Protein AF-A0A485CG92-F1 (afdb_monomer)

Foldseek 3Di:
DDWDKDKDWAADQLVLVQVQCVVVVHDGDDSVRSVVVRVQFPTKMFIDTPNDTDGIDTHHPDPPD

pLDDT: mean 86.18, std 13.63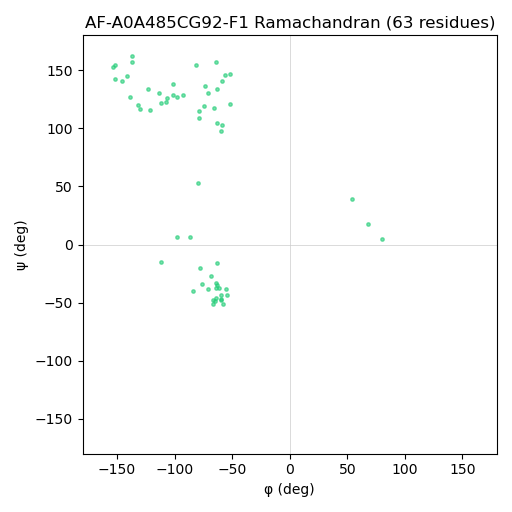, range [38.97, 94.94]

Solvent-accessible surface area (backbone atoms only — not comparable to full-atom values): 3966 Å² total; per-residue (Å²): 131,82,84,64,73,45,80,43,87,39,62,61,58,39,66,59,50,34,51,52,26,49,79,68,74,40,82,74,56,59,56,72,58,36,59,65,47,53,84,65,36,79,42,25,29,25,29,33,42,93,92,37,80,78,46,75,49,76,44,60,82,70,80,78,124

Structure (mmCIF, N/CA/C/O backbone):
data_AF-A0A485CG92-F1
#
_entry.id   AF-A0A485CG92-F1
#
loop_
_atom_site.group_PDB
_atom_site.id
_atom_site.type_symbol
_atom_site.label_atom_id
_atom_site.label_alt_id
_atom_site.label_comp_id
_atom_site.label_asym_id
_atom_site.label_entity_id
_atom_site.label_seq_id
_atom_site.pdbx_PDB_ins_code
_atom_site.Cartn_x
_atom_site.Cartn_y
_atom_site.Cartn_z
_atom_site.occupancy
_atom_site.B_iso_or_equiv
_atom_site.auth_seq_id
_atom_site.auth_comp_id
_atom_site.auth_asym_id
_atom_site.auth_atom_id
_atom_site.pdbx_PDB_model_num
ATOM 1 N N . MET A 1 1 ? -23.738 2.240 13.580 1.00 49.50 1 MET A N 1
ATOM 2 C CA . MET A 1 1 ? -22.312 2.270 13.971 1.00 49.50 1 MET A CA 1
ATOM 3 C C . MET A 1 1 ? -21.573 3.073 12.920 1.00 49.50 1 MET A C 1
ATOM 5 O O . MET A 1 1 ? -21.728 2.770 11.745 1.00 49.50 1 MET A O 1
ATOM 9 N N . LEU A 1 2 ? -20.875 4.137 13.312 1.00 64.31 2 LEU A N 1
ATOM 10 C CA . LEU A 1 2 ? -20.023 4.888 12.389 1.00 64.31 2 LEU A CA 1
ATOM 11 C C . LEU A 1 2 ? -18.805 4.012 12.072 1.00 64.31 2 LEU A C 1
ATOM 13 O O . LEU A 1 2 ? -18.209 3.461 12.993 1.00 64.31 2 LEU A O 1
ATOM 17 N N . ALA A 1 3 ? -18.474 3.835 10.793 1.00 69.62 3 ALA A N 1
ATOM 18 C CA . ALA A 1 3 ? -17.262 3.123 10.407 1.00 69.62 3 ALA A CA 1
ATOM 19 C C . ALA A 1 3 ? -16.045 3.937 10.873 1.00 69.62 3 ALA A C 1
ATOM 21 O O . ALA A 1 3 ? -15.872 5.084 10.458 1.00 69.62 3 ALA A O 1
ATOM 22 N N . THR A 1 4 ? -15.234 3.367 11.763 1.00 87.81 4 THR A N 1
ATOM 23 C CA . THR A 1 4 ? -13.980 3.987 12.195 1.00 87.81 4 THR A CA 1
ATOM 24 C C . THR A 1 4 ? -12.934 3.749 11.117 1.00 87.81 4 THR A C 1
ATOM 26 O O . THR A 1 4 ? -12.554 2.610 10.853 1.00 87.81 4 THR A O 1
ATOM 29 N N . TYR A 1 5 ? -12.486 4.832 10.489 1.00 91.44 5 TYR A N 1
ATOM 30 C CA . TYR A 1 5 ? -11.377 4.807 9.545 1.00 91.44 5 TYR A CA 1
ATOM 31 C C . TYR A 1 5 ? -10.098 5.234 10.258 1.00 91.44 5 TYR A C 1
ATOM 33 O O . TYR A 1 5 ? -10.053 6.312 10.854 1.00 91.44 5 TYR A O 1
ATOM 41 N N . THR A 1 6 ? -9.061 4.408 10.161 1.00 92.75 6 THR A N 1
ATOM 42 C CA . THR A 1 6 ? -7.730 4.699 10.700 1.00 92.75 6 THR A CA 1
ATOM 43 C C . THR A 1 6 ? -6.789 5.014 9.550 1.00 92.75 6 THR A C 1
ATOM 45 O O . THR A 1 6 ? -6.654 4.226 8.614 1.00 92.75 6 THR A O 1
ATOM 48 N N . PHE A 1 7 ? -6.126 6.164 9.622 1.00 92.50 7 PHE A N 1
ATOM 49 C CA . PHE A 1 7 ? -5.081 6.542 8.679 1.00 92.50 7 PHE A CA 1
ATOM 50 C C . PHE A 1 7 ? -3.728 6.120 9.233 1.00 92.50 7 PHE A C 1
ATOM 52 O O . PHE A 1 7 ? -3.389 6.453 10.368 1.00 92.50 7 PHE A O 1
ATOM 59 N N . VAL A 1 8 ? -2.954 5.404 8.424 1.00 93.50 8 VAL A N 1
ATOM 60 C CA . VAL A 1 8 ? -1.614 4.960 8.792 1.00 93.50 8 VAL A CA 1
ATOM 61 C C . VAL A 1 8 ? -0.618 5.522 7.784 1.00 93.50 8 VAL A C 1
ATOM 63 O O . VAL A 1 8 ? -0.664 5.185 6.602 1.00 93.50 8 VAL A O 1
ATOM 66 N N . GLU A 1 9 ? 0.286 6.388 8.244 1.00 92.25 9 GLU A N 1
ATOM 67 C CA . GLU A 1 9 ? 1.303 7.077 7.428 1.00 92.25 9 GLU A CA 1
ATOM 68 C C . GLU A 1 9 ? 2.514 6.181 7.123 1.00 92.25 9 GLU A C 1
ATOM 70 O O . GLU A 1 9 ? 3.672 6.502 7.388 1.00 92.25 9 GLU A O 1
ATOM 75 N N . THR A 1 10 ? 2.240 4.999 6.585 1.00 89.56 10 THR A N 1
ATOM 76 C CA . THR A 1 10 ? 3.262 4.073 6.102 1.00 89.56 10 THR A CA 1
ATOM 77 C C . THR A 1 10 ? 2.832 3.474 4.769 1.00 89.56 10 THR A C 1
ATOM 79 O O . THR A 1 10 ? 1.677 3.561 4.345 1.00 89.56 10 THR A O 1
ATOM 82 N N . VAL A 1 11 ? 3.795 2.909 4.045 1.00 89.25 11 VAL A N 1
ATOM 83 C CA . VAL A 1 11 ? 3.509 2.164 2.823 1.00 89.25 11 VAL A CA 1
ATOM 84 C C . VAL A 1 11 ? 2.653 0.933 3.141 1.00 89.25 11 VAL A C 1
ATOM 86 O O . VAL A 1 11 ? 2.975 0.192 4.071 1.00 89.25 11 VAL A O 1
ATOM 89 N N . PRO A 1 12 ? 1.586 0.680 2.360 1.00 90.00 12 PRO A N 1
ATOM 90 C CA . PRO A 1 12 ? 0.769 -0.509 2.545 1.00 90.00 12 PRO A CA 1
ATOM 91 C C . PRO A 1 12 ? 1.580 -1.784 2.265 1.00 90.00 12 PRO A C 1
ATOM 93 O O . PRO A 1 12 ? 2.544 -1.748 1.487 1.00 90.00 12 PRO A O 1
ATOM 96 N N . PRO A 1 13 ? 1.158 -2.931 2.821 1.00 92.12 13 PRO A N 1
ATOM 97 C CA . PRO A 1 13 ? 1.644 -4.240 2.406 1.00 92.12 13 PRO A CA 1
ATOM 98 C C . PRO A 1 13 ? 1.534 -4.424 0.888 1.00 92.12 13 PRO A C 1
ATOM 100 O O . PRO A 1 13 ? 0.610 -3.920 0.243 1.00 92.12 13 PRO A O 1
ATOM 103 N N . ALA A 1 14 ? 2.478 -5.157 0.295 1.00 93.44 14 ALA A N 1
ATOM 104 C CA . ALA A 1 14 ? 2.532 -5.324 -1.157 1.00 93.44 14 ALA A CA 1
ATOM 105 C C . ALA A 1 14 ? 1.292 -6.038 -1.721 1.00 93.44 14 ALA A C 1
ATOM 107 O O . ALA A 1 14 ? 0.831 -5.687 -2.808 1.00 93.44 14 ALA A O 1
ATOM 108 N N . ASP A 1 15 ? 0.734 -6.990 -0.973 1.00 94.12 15 ASP A N 1
ATOM 109 C CA . ASP A 1 15 ? -0.466 -7.736 -1.353 1.00 94.12 15 ASP A CA 1
ATOM 110 C C . ASP A 1 15 ? -1.705 -6.835 -1.390 1.00 94.12 15 ASP A C 1
ATOM 112 O O . ASP A 1 15 ? -2.405 -6.798 -2.405 1.00 94.12 15 ASP A O 1
ATOM 116 N N . ASP A 1 16 ? -1.924 -6.021 -0.350 1.00 94.06 16 ASP A N 1
ATOM 117 C CA . ASP A 1 16 ? -2.999 -5.025 -0.336 1.00 94.06 16 ASP A CA 1
ATOM 118 C C . ASP A 1 16 ? -2.796 -3.953 -1.397 1.00 94.06 16 ASP A C 1
ATOM 120 O O . ASP A 1 16 ? -3.752 -3.561 -2.061 1.00 94.06 16 ASP A O 1
ATOM 124 N N . PHE A 1 17 ? -1.555 -3.533 -1.645 1.00 92.88 17 PHE A N 1
ATOM 125 C CA . PHE A 1 17 ? -1.263 -2.608 -2.731 1.00 92.88 17 PHE A CA 1
ATOM 126 C C . PHE A 1 17 ? -1.682 -3.174 -4.091 1.00 92.88 17 PHE A C 1
ATOM 128 O O . PHE A 1 17 ? -2.337 -2.493 -4.884 1.00 92.88 17 PHE A O 1
ATOM 135 N N . CYS A 1 18 ? -1.329 -4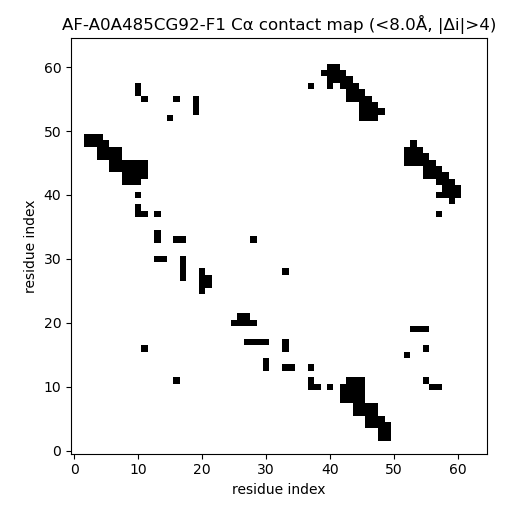.426 -4.376 1.00 93.56 18 CYS A N 1
ATOM 136 C CA . CYS A 1 18 ? -1.723 -5.098 -5.609 1.00 93.56 18 CYS A CA 1
ATOM 137 C C . CYS A 1 18 ? -3.245 -5.286 -5.693 1.00 93.56 18 CYS A C 1
ATOM 139 O O . CYS A 1 18 ? -3.834 -4.946 -6.723 1.00 93.56 18 CYS A O 1
ATOM 141 N N . ARG A 1 19 ? -3.881 -5.751 -4.610 1.00 94.94 19 ARG A N 1
ATOM 142 C CA . ARG A 1 19 ? -5.336 -5.943 -4.508 1.00 94.94 19 ARG A CA 1
ATOM 143 C C . ARG A 1 19 ? -6.094 -4.642 -4.761 1.00 94.94 19 ARG A C 1
ATOM 145 O O . ARG A 1 19 ? -6.969 -4.606 -5.626 1.00 94.94 19 ARG A O 1
ATOM 152 N N . LEU A 1 20 ? -5.720 -3.570 -4.062 1.00 94.25 20 LEU A N 1
ATOM 153 C CA . LEU A 1 20 ? -6.353 -2.256 -4.168 1.00 94.25 20 LEU A CA 1
ATOM 154 C C . LEU A 1 20 ? -6.224 -1.680 -5.581 1.00 94.25 20 LEU A C 1
ATOM 156 O O . LEU A 1 20 ? -7.182 -1.116 -6.096 1.00 94.25 20 LEU A O 1
ATOM 160 N N . ARG A 1 21 ? -5.090 -1.881 -6.271 1.00 94.38 21 ARG A N 1
ATOM 161 C CA . ARG A 1 21 ? -4.972 -1.449 -7.677 1.00 94.38 21 ARG A CA 1
ATOM 162 C C . ARG A 1 21 ? -6.000 -2.116 -8.577 1.00 94.38 21 ARG A C 1
ATOM 164 O O . ARG A 1 21 ? -6.589 -1.426 -9.400 1.00 94.38 21 ARG A O 1
ATOM 171 N N . VAL A 1 22 ? -6.210 -3.420 -8.421 1.00 94.44 22 VAL A N 1
ATOM 172 C CA . VAL A 1 22 ? -7.152 -4.171 -9.258 1.00 94.44 22 VAL A CA 1
ATOM 173 C C . VAL A 1 22 ? -8.586 -3.713 -9.001 1.00 94.44 22 VAL A C 1
ATOM 175 O O . VAL A 1 22 ? -9.278 -3.347 -9.948 1.00 94.44 22 VAL A O 1
ATOM 178 N N . ILE A 1 23 ? -9.021 -3.667 -7.738 1.00 94.81 23 ILE A N 1
ATOM 179 C CA . ILE A 1 23 ? -10.413 -3.308 -7.414 1.00 94.81 23 ILE A CA 1
ATOM 180 C C . ILE A 1 23 ? -10.730 -1.838 -7.719 1.00 94.81 23 ILE A C 1
ATOM 182 O O . ILE A 1 23 ? -11.873 -1.507 -8.009 1.00 94.81 23 ILE A O 1
ATOM 186 N N . SER A 1 24 ? -9.725 -0.956 -7.682 1.00 93.44 24 SER A N 1
ATOM 187 C CA . SER A 1 24 ? -9.874 0.461 -8.028 1.00 93.44 24 SER A CA 1
ATOM 188 C C . SER A 1 24 ? -9.710 0.742 -9.528 1.00 93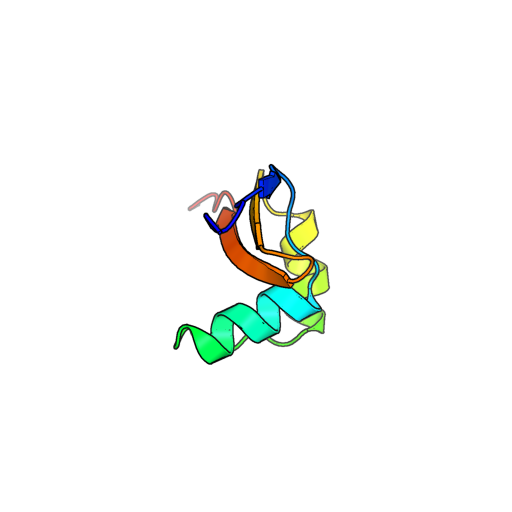.44 24 SER A C 1
ATOM 190 O O . SER A 1 24 ? -9.642 1.906 -9.916 1.00 93.44 24 SER A O 1
ATOM 192 N N . GLY A 1 25 ? -9.594 -0.286 -10.379 1.00 93.56 25 GLY A N 1
ATOM 193 C CA . GLY A 1 25 ? -9.445 -0.120 -11.831 1.00 93.56 25 GLY A CA 1
ATOM 194 C C . GLY A 1 25 ? -8.110 0.497 -12.269 1.00 93.56 25 GLY A C 1
ATOM 195 O O . GLY A 1 25 ? -7.984 0.986 -13.391 1.00 93.56 25 GLY A O 1
ATOM 196 N N . LEU A 1 26 ? -7.093 0.493 -11.403 1.00 91.75 26 LEU A N 1
ATOM 197 C CA . LEU A 1 26 ? -5.742 0.939 -11.740 1.00 91.75 26 LEU A CA 1
ATOM 198 C C . LEU A 1 26 ? -4.985 -0.173 -12.471 1.00 91.75 26 LEU A C 1
ATOM 200 O O . LEU A 1 26 ? -5.204 -1.358 -12.235 1.00 91.75 26 LEU A O 1
ATOM 204 N N . THR A 1 27 ? -3.994 0.199 -13.290 1.00 91.00 27 THR A N 1
ATOM 205 C CA . THR A 1 27 ? -3.130 -0.779 -13.972 1.00 91.00 27 THR A CA 1
ATOM 206 C C . THR A 1 27 ? -2.549 -1.778 -12.962 1.00 91.00 27 THR A C 1
ATOM 208 O O . THR A 1 27 ? -1.845 -1.325 -12.045 1.00 91.00 27 THR A O 1
ATOM 211 N N . PRO A 1 28 ? -2.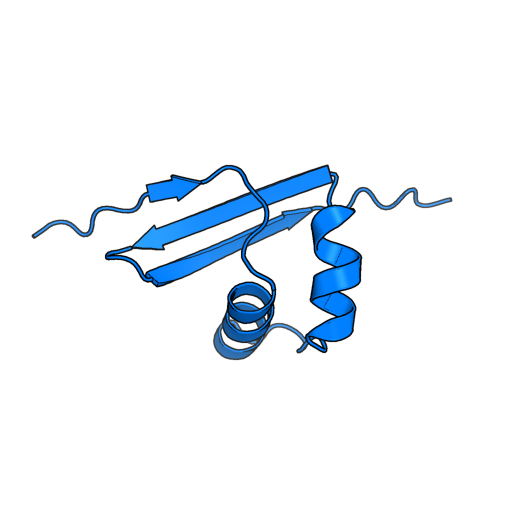795 -3.093 -13.105 1.00 91.06 28 PRO A N 1
ATOM 212 C CA . PRO A 1 28 ? -2.253 -4.100 -12.203 1.00 91.06 28 PRO A CA 1
ATOM 213 C C . PRO A 1 28 ? -0.729 -4.017 -12.136 1.00 91.06 28 PRO A C 1
ATOM 215 O O . PRO A 1 28 ? -0.059 -3.676 -13.114 1.00 91.06 28 PRO A O 1
ATOM 218 N N . ARG A 1 29 ? -0.162 -4.301 -10.965 1.00 89.25 29 ARG A N 1
ATOM 219 C CA . ARG A 1 29 ? 1.290 -4.368 -10.776 1.00 89.25 29 ARG A CA 1
ATOM 220 C C . ARG A 1 29 ? 1.662 -5.744 -10.235 1.00 89.25 29 ARG A C 1
ATOM 222 O O . ARG A 1 29 ? 1.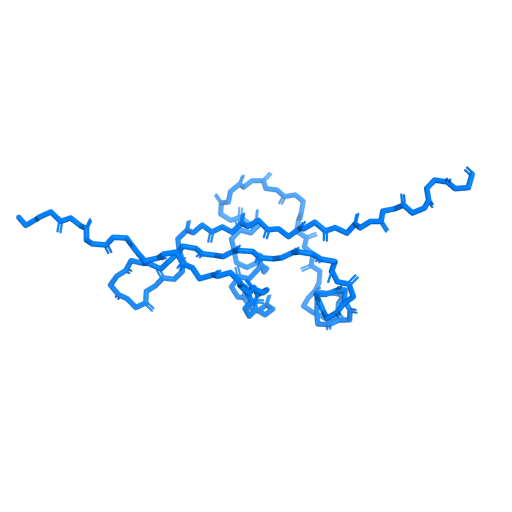015 -6.180 -9.287 1.00 89.25 29 ARG A O 1
ATOM 229 N N . PRO A 1 30 ? 2.698 -6.405 -10.783 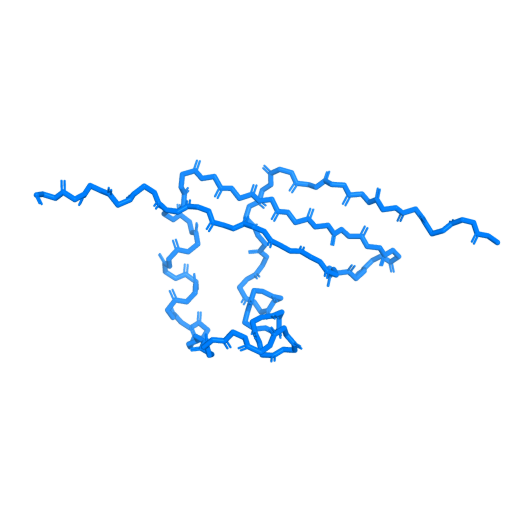1.00 91.94 30 PRO A N 1
ATOM 230 C CA . PRO A 1 30 ? 3.192 -7.660 -10.229 1.00 91.94 30 PRO A CA 1
ATOM 231 C C . PRO A 1 30 ? 3.633 -7.481 -8.775 1.00 91.94 30 PRO A C 1
ATOM 233 O O . PRO A 1 30 ? 4.288 -6.483 -8.453 1.00 91.94 30 PRO A O 1
ATOM 236 N N . LEU A 1 31 ? 3.339 -8.466 -7.925 1.00 92.25 31 LEU A N 1
ATOM 237 C CA . LEU A 1 31 ? 3.675 -8.439 -6.498 1.00 92.25 31 LEU A CA 1
ATOM 238 C C . LEU A 1 31 ? 5.170 -8.188 -6.264 1.00 92.25 31 LEU A C 1
ATOM 240 O O . LEU A 1 31 ? 5.556 -7.328 -5.478 1.00 92.25 31 LEU A O 1
ATOM 244 N N . GLU A 1 32 ? 6.024 -8.858 -7.033 1.00 92.12 32 GLU A N 1
ATOM 245 C CA . GLU A 1 32 ? 7.477 -8.691 -6.951 1.00 92.12 32 GLU A CA 1
ATOM 246 C C . GLU A 1 32 ? 7.941 -7.278 -7.332 1.00 92.12 32 GLU A C 1
ATOM 248 O O . GLU A 1 32 ? 8.888 -6.737 -6.756 1.00 92.12 32 GLU A O 1
ATOM 253 N N . ALA A 1 33 ? 7.248 -6.624 -8.269 1.00 89.56 33 ALA A N 1
ATOM 254 C CA . ALA A 1 33 ? 7.517 -5.227 -8.590 1.00 89.56 33 ALA A CA 1
ATOM 255 C C . ALA A 1 33 ? 7.054 -4.293 -7.459 1.00 89.56 33 ALA A C 1
ATOM 257 O O . ALA A 1 33 ? 7.755 -3.326 -7.158 1.00 89.56 33 ALA A O 1
ATOM 258 N N . ALA A 1 34 ? 5.915 -4.583 -6.819 1.00 91.50 34 ALA A N 1
ATOM 259 C CA . ALA A 1 34 ? 5.412 -3.826 -5.673 1.00 91.50 34 ALA A CA 1
ATOM 260 C C . ALA A 1 34 ? 6.351 -3.942 -4.462 1.00 91.50 34 ALA A C 1
ATOM 262 O O . ALA A 1 34 ? 6.788 -2.912 -3.951 1.00 91.50 34 ALA A O 1
ATOM 263 N N . LYS A 1 35 ? 6.775 -5.156 -4.087 1.00 91.69 35 LYS A N 1
ATOM 264 C CA . LYS A 1 35 ? 7.748 -5.399 -3.004 1.00 91.69 35 LYS A CA 1
ATOM 265 C C . LYS A 1 35 ? 9.059 -4.639 -3.206 1.00 91.69 35 LYS A C 1
ATOM 267 O O . LYS A 1 35 ? 9.616 -4.100 -2.257 1.00 91.69 35 LYS A O 1
ATOM 272 N N . ARG A 1 36 ? 9.548 -4.535 -4.448 1.00 90.00 36 ARG A N 1
ATOM 273 C CA . ARG A 1 36 ? 10.754 -3.745 -4.761 1.00 90.00 36 ARG A CA 1
ATOM 274 C C . ARG A 1 36 ? 10.503 -2.236 -4.772 1.00 90.00 36 ARG A C 1
ATOM 276 O O . ARG A 1 36 ? 11.417 -1.462 -4.478 1.00 90.00 36 ARG A O 1
ATOM 283 N N . ALA A 1 37 ? 9.319 -1.795 -5.186 1.00 88.25 37 ALA A N 1
ATOM 284 C CA . ALA A 1 37 ? 9.020 -0.379 -5.372 1.00 88.25 37 ALA A CA 1
ATOM 285 C C . ALA A 1 37 ? 8.590 0.319 -4.078 1.00 88.25 37 ALA A C 1
ATOM 287 O O . ALA A 1 37 ? 9.015 1.453 -3.865 1.00 88.25 37 ALA A O 1
ATOM 288 N N . LEU A 1 38 ? 7.789 -0.346 -3.239 1.00 87.75 38 LEU A N 1
ATOM 289 C CA . LEU A 1 38 ? 7.173 0.230 -2.043 1.00 87.75 38 LEU A CA 1
ATOM 290 C C . LEU A 1 38 ? 8.198 0.752 -1.026 1.00 87.75 38 LEU A C 1
ATOM 292 O O . LEU A 1 38 ? 8.091 1.930 -0.694 1.00 87.75 38 LEU A O 1
ATOM 296 N N . PRO A 1 39 ? 9.259 0.009 -0.647 1.00 87.50 39 PRO A N 1
ATOM 297 C CA . PRO A 1 39 ? 10.286 0.514 0.273 1.00 87.50 39 PRO A CA 1
ATOM 298 C C . PRO A 1 39 ? 11.065 1.724 -0.261 1.00 87.50 39 PRO A C 1
ATOM 300 O O . PRO A 1 39 ? 11.761 2.399 0.484 1.00 87.50 39 PRO A O 1
ATOM 303 N N . ARG A 1 40 ? 10.984 1.991 -1.572 1.00 85.94 40 ARG A N 1
ATOM 304 C CA . ARG A 1 40 ? 11.622 3.140 -2.232 1.00 85.94 40 ARG A CA 1
ATOM 305 C C . ARG A 1 40 ? 10.661 4.315 -2.437 1.00 85.94 40 ARG A C 1
ATOM 307 O O . ARG A 1 40 ? 10.991 5.252 -3.165 1.00 85.94 40 ARG A O 1
ATOM 314 N N . SER A 1 41 ? 9.452 4.232 -1.893 1.00 85.06 41 SER A N 1
ATOM 315 C CA . SER A 1 41 ? 8.501 5.342 -1.892 1.00 85.06 41 SER A CA 1
ATOM 316 C C . SER A 1 41 ? 8.977 6.372 -0.875 1.00 85.06 41 SER A C 1
ATOM 318 O O . SER A 1 41 ? 9.400 6.011 0.216 1.00 85.06 41 SER A O 1
ATOM 320 N N . CYS A 1 42 ? 8.935 7.651 -1.234 1.00 85.00 42 CYS A N 1
ATOM 321 C CA . CYS A 1 42 ? 9.291 8.721 -0.300 1.00 85.00 42 CYS A CA 1
ATOM 322 C C . CYS A 1 42 ? 8.155 9.010 0.684 1.00 85.00 42 CYS A C 1
ATOM 324 O O . CYS A 1 42 ? 8.386 9.616 1.722 1.00 85.00 42 CYS A O 1
ATOM 326 N N . HIS A 1 43 ? 6.930 8.6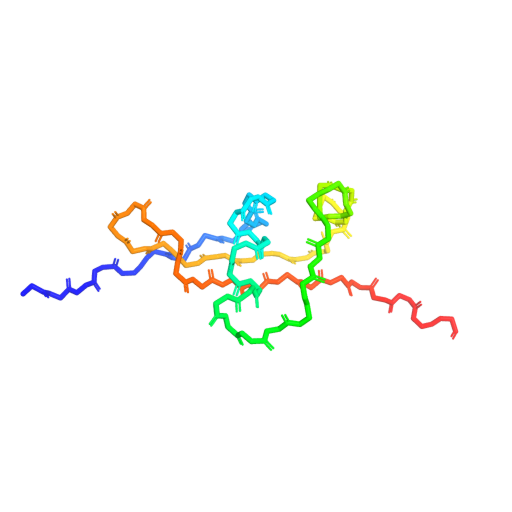10 0.336 1.00 85.50 43 HIS A N 1
ATOM 327 C CA . HIS A 1 43 ? 5.768 8.753 1.192 1.00 85.50 43 HIS A CA 1
ATOM 328 C C . HIS A 1 43 ? 4.745 7.658 0.880 1.00 85.50 43 HIS A C 1
ATOM 330 O O . HIS A 1 43 ? 4.556 7.286 -0.285 1.00 85.50 43 HIS A O 1
ATOM 336 N N . GLY A 1 44 ? 4.095 7.147 1.919 1.00 90.94 44 GLY A N 1
ATOM 337 C CA . GLY A 1 44 ? 3.054 6.135 1.835 1.00 90.94 44 GLY A CA 1
ATOM 338 C C . GLY A 1 44 ? 2.015 6.378 2.917 1.00 90.94 44 GLY A C 1
ATOM 339 O O . GLY A 1 44 ? 2.369 6.755 4.028 1.00 90.94 44 GLY A O 1
ATOM 340 N N . VAL A 1 45 ? 0.752 6.176 2.573 1.00 93.94 45 VAL A N 1
ATOM 341 C CA . VAL A 1 45 ? -0.376 6.204 3.495 1.00 93.94 45 VAL A CA 1
ATOM 342 C C . VAL A 1 45 ? -1.348 5.100 3.106 1.00 93.94 45 VAL A C 1
ATOM 344 O O . VAL A 1 45 ? -1.537 4.818 1.917 1.00 93.94 45 VAL A O 1
ATOM 347 N N . TYR A 1 46 ? -1.994 4.488 4.086 1.00 94.62 46 TYR A N 1
ATOM 348 C CA . TYR A 1 46 ? -3.147 3.634 3.844 1.00 94.62 46 TYR A CA 1
ATOM 349 C C . TYR A 1 46 ? -4.252 3.876 4.863 1.00 94.62 46 TYR A C 1
ATOM 351 O O . TYR A 1 46 ? -4.022 4.409 5.948 1.00 94.62 46 TYR A O 1
ATOM 359 N N . VAL A 1 47 ? -5.471 3.523 4.465 1.00 94.62 47 VAL A N 1
ATOM 360 C CA . VAL A 1 47 ? -6.673 3.642 5.285 1.00 94.62 47 VAL A CA 1
ATOM 361 C C . VAL A 1 47 ? -7.146 2.247 5.633 1.00 94.62 47 VAL A C 1
ATOM 363 O O . VAL A 1 47 ? -7.444 1.454 4.736 1.00 94.62 47 VAL A O 1
ATOM 366 N N . GLU A 1 48 ? -7.235 1.969 6.924 1.00 94.00 48 GLU A N 1
ATOM 367 C CA . GLU A 1 48 ? -7.810 0.745 7.460 1.00 94.00 48 GLU A CA 1
ATOM 368 C C . GLU A 1 48 ? -9.233 1.003 7.964 1.00 94.00 48 GLU A C 1
ATOM 370 O O . GLU A 1 48 ? -9.513 2.018 8.604 1.00 94.00 48 GLU A O 1
ATOM 375 N N . ASN A 1 49 ? -10.137 0.072 7.675 1.00 92.31 49 ASN A N 1
ATOM 376 C CA . ASN A 1 49 ? -11.470 0.003 8.249 1.00 92.31 49 ASN A CA 1
ATOM 377 C C . ASN A 1 49 ? -11.716 -1.428 8.730 1.00 92.31 49 ASN A C 1
ATOM 379 O O . ASN A 1 49 ? -11.705 -2.362 7.929 1.00 92.31 49 ASN A O 1
ATOM 383 N N . SER A 1 50 ? -11.973 -1.594 10.028 1.00 89.44 50 SER A N 1
ATOM 384 C CA . SER A 1 50 ? -12.328 -2.891 10.626 1.00 89.44 50 SER A CA 1
ATOM 385 C C . SER A 1 50 ? -11.309 -4.011 10.326 1.00 89.44 50 SER A C 1
ATOM 387 O O . SER A 1 50 ? -11.698 -5.143 10.048 1.00 89.44 50 SER A O 1
ATOM 389 N N . GLY A 1 51 ? -10.007 -3.691 10.331 1.00 87.12 51 GLY A N 1
ATOM 390 C CA . GLY A 1 51 ? -8.921 -4.635 10.021 1.00 87.12 51 GLY A CA 1
ATOM 391 C C . GLY A 1 51 ? -8.687 -4.890 8.526 1.00 87.12 51 GLY A C 1
ATOM 392 O O . GLY A 1 51 ? -7.864 -5.730 8.169 1.00 87.12 51 GLY A O 1
ATOM 393 N N . LEU A 1 52 ? -9.399 -4.186 7.640 1.00 90.94 52 LEU A N 1
ATOM 394 C CA . LEU A 1 52 ? -9.216 -4.265 6.192 1.00 90.94 52 LEU A CA 1
ATOM 395 C C . LEU A 1 52 ? -8.687 -2.950 5.639 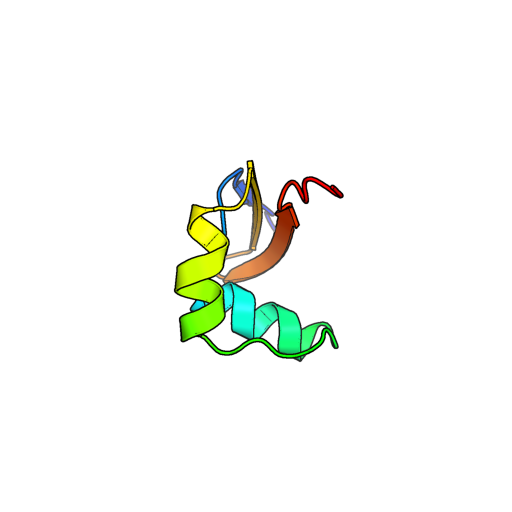1.00 90.94 52 LEU A C 1
ATOM 397 O O . LEU A 1 52 ? -9.266 -1.886 5.855 1.00 90.94 52 LEU A O 1
ATOM 401 N N . ILE A 1 53 ? -7.630 -3.027 4.835 1.00 93.88 53 ILE A N 1
ATOM 402 C CA . ILE A 1 53 ? -7.142 -1.862 4.104 1.00 93.88 53 ILE A CA 1
ATOM 403 C C . ILE A 1 53 ? -8.107 -1.574 2.949 1.00 93.88 53 ILE A C 1
ATOM 405 O O . ILE A 1 53 ? -8.327 -2.414 2.071 1.00 93.88 53 ILE A O 1
ATOM 409 N N . VAL A 1 54 ? -8.701 -0.384 2.966 1.00 94.25 54 VAL A N 1
ATOM 410 C CA . VAL A 1 54 ? -9.728 0.062 2.008 1.00 94.25 54 VAL A CA 1
ATOM 411 C C . VAL A 1 54 ? -9.238 1.176 1.087 1.00 94.25 54 VAL A C 1
ATOM 413 O O . VAL A 1 54 ? -9.857 1.443 0.061 1.00 94.25 54 VAL A O 1
ATOM 416 N N . GLY A 1 55 ? -8.116 1.813 1.420 1.00 92.81 55 GLY A N 1
ATOM 417 C CA . GLY A 1 55 ? -7.546 2.896 0.628 1.00 92.81 55 GLY A CA 1
ATOM 418 C C . GLY A 1 55 ? -6.038 2.977 0.784 1.00 92.81 55 GLY A C 1
ATOM 419 O O . GLY A 1 55 ? -5.482 2.546 1.791 1.00 92.81 55 GLY A O 1
ATOM 420 N N . MET A 1 56 ? -5.368 3.532 -0.224 1.00 94.44 56 MET A N 1
ATOM 421 C CA . MET A 1 56 ? -3.921 3.712 -0.200 1.00 94.44 56 MET A CA 1
ATOM 422 C C . MET A 1 56 ? -3.457 4.879 -1.069 1.00 94.44 56 MET A C 1
ATOM 424 O O . MET A 1 56 ? -4.051 5.184 -2.103 1.00 94.44 56 MET A O 1
ATOM 428 N N . GLY A 1 57 ? -2.327 5.462 -0.689 1.00 89.94 57 GLY A N 1
ATOM 429 C CA . GLY A 1 57 ? -1.552 6.401 -1.482 1.00 89.94 57 GLY A CA 1
ATOM 430 C C . GLY A 1 57 ? -0.071 6.090 -1.316 1.00 89.94 57 GLY A C 1
ATOM 431 O O . GLY A 1 57 ? 0.429 6.010 -0.204 1.00 89.94 57 GLY A O 1
ATOM 432 N N . ALA A 1 58 ? 0.652 5.905 -2.416 1.00 85.88 58 ALA A N 1
ATOM 433 C CA . ALA A 1 58 ? 2.102 5.743 -2.382 1.00 85.88 58 ALA A CA 1
ATOM 434 C C . ALA A 1 58 ? 2.720 6.703 -3.393 1.00 85.88 58 ALA A C 1
ATOM 436 O O . ALA A 1 58 ? 2.465 6.598 -4.599 1.00 85.88 58 ALA A O 1
ATOM 437 N N . HIS A 1 59 ? 3.520 7.647 -2.903 1.00 83.06 59 HIS A N 1
ATOM 438 C CA . HIS A 1 59 ? 4.249 8.575 -3.747 1.00 83.06 59 HIS A CA 1
ATOM 439 C C . HIS A 1 59 ? 5.701 8.135 -3.870 1.00 83.06 59 HIS A C 1
ATOM 441 O O . HIS A 1 59 ? 6.421 7.910 -2.895 1.00 83.06 59 HIS A O 1
ATOM 447 N N . ARG A 1 60 ? 6.153 8.057 -5.116 1.00 76.50 60 ARG A N 1
ATOM 448 C CA . ARG A 1 60 ? 7.565 7.950 -5.437 1.00 76.50 60 ARG A CA 1
ATOM 449 C C . ARG A 1 60 ? 7.998 9.286 -6.005 1.00 76.50 60 ARG A C 1
ATOM 451 O O . ARG A 1 60 ? 7.500 9.678 -7.060 1.00 76.50 60 ARG A O 1
ATOM 458 N N . TRP A 1 61 ? 8.993 9.899 -5.374 1.00 48.03 61 TRP A N 1
ATOM 459 C CA . TRP A 1 61 ? 9.743 10.989 -5.979 1.00 48.03 61 TRP A CA 1
ATOM 460 C C . TRP A 1 61 ? 10.371 10.468 -7.275 1.00 48.03 61 TRP A C 1
ATOM 462 O O . TRP A 1 61 ? 11.335 9.697 -7.270 1.00 48.03 61 TRP A O 1
ATOM 472 N N . ARG A 1 62 ? 9.783 10.823 -8.418 1.00 55.75 62 ARG A N 1
ATOM 473 C CA . ARG A 1 62 ? 10.489 10.719 -9.689 1.00 55.75 62 ARG A CA 1
ATOM 474 C C . ARG A 1 62 ? 11.401 11.932 -9.732 1.00 55.75 62 ARG A C 1
ATOM 476 O O . ARG A 1 62 ? 10.909 13.038 -9.922 1.00 55.75 62 ARG A O 1
ATOM 483 N N . ARG A 1 63 ? 12.716 11.732 -9.603 1.00 46.88 63 ARG A N 1
ATOM 484 C CA . ARG A 1 63 ? 13.632 12.647 -10.286 1.00 46.88 63 ARG A CA 1
ATOM 485 C C . ARG A 1 63 ? 13.276 12.505 -11.766 1.00 46.88 63 ARG A C 1
ATO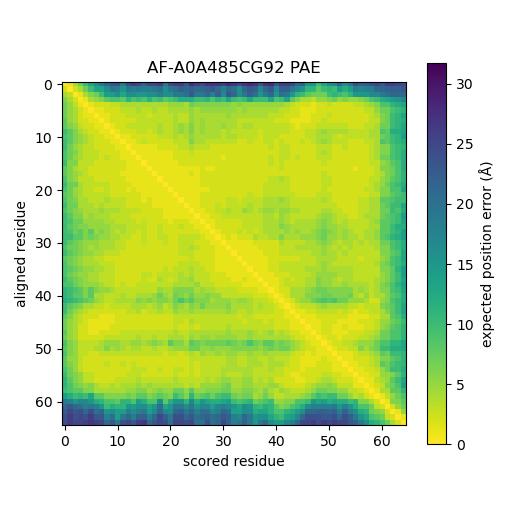M 487 O O . ARG A 1 63 ? 13.623 11.499 -12.380 1.00 46.88 63 ARG A O 1
ATOM 494 N N . ARG A 1 64 ? 12.453 13.415 -12.294 1.00 43.69 64 ARG A N 1
ATOM 495 C CA . ARG A 1 64 ? 12.521 13.709 -13.722 1.00 43.69 64 ARG A CA 1
ATOM 496 C C . ARG A 1 64 ? 13.927 14.276 -13.880 1.00 43.69 64 ARG A C 1
ATOM 498 O O . ARG A 1 64 ? 14.212 15.318 -13.296 1.00 43.69 64 ARG A O 1
ATOM 505 N N . ALA A 1 65 ? 14.817 13.463 -14.443 1.00 38.97 65 ALA A N 1
ATOM 506 C CA . ALA A 1 65 ? 16.011 13.996 -15.072 1.00 38.97 65 ALA A CA 1
ATOM 507 C C . ALA A 1 65 ? 15.565 14.920 -16.209 1.00 38.97 65 ALA A C 1
ATOM 509 O O . ALA A 1 65 ? 14.497 14.616 -16.800 1.00 38.97 65 ALA A O 1
#

Organism: Raoultella terrigena (NCBI:txid577)

Secondary structure (DSSP, 8-state):
----EEEE-SPPPHHHHHHHHHHTTPPP--HHHHHHHGGG-SEEEEEEETTEEEEEEEE------

Nearest PDB structures (foldseek):
  1y7r-assembly1_B  TM=9.569E-01  e=4.678E-05  Staphylococcus aureus
  7dal-assembly1_B  TM=8.548E-01  e=7.842E-03  Oryza sativa Japonica Group
  7daj-assembly1_B  TM=7.372E-01  e=1.016E-02  Oryza sativa Japonica Group
  7dai-assembly1_A-2  TM=8.220E-01  e=5.140E-02  Oryza sativa Japonica Group
  7dai-assembly2_C  TM=7.305E-01  e=5.484E-02  Oryza sativa Japonica Group

Mean predicted aligned error: 5.29 Å

Radius of gyration: 12.63 Å; Cα contacts (8 Å, |Δi|>4): 97; chains: 1; bounding box: 38×23×29 Å

Sequence (65 aa):
MLATYTFVETVPPADDFCRLRVISGLTPRPLEAAKRALPRSCHGVYVENSGLIVGMGAHRWRRRA